Protein AF-A0A6G4WVN0-F1 (afdb_monomer)

Sequence (67 aa):
MGLTAFAARIDVSPSWLSRIERDRANPSPDLLRRIAMELNRERHVRVAIAEITRPDMRRDEHLPADY

Mean predicted aligned error: 9.35 Å

InterPro domains:
  IPR001387 Cro/C1-type, 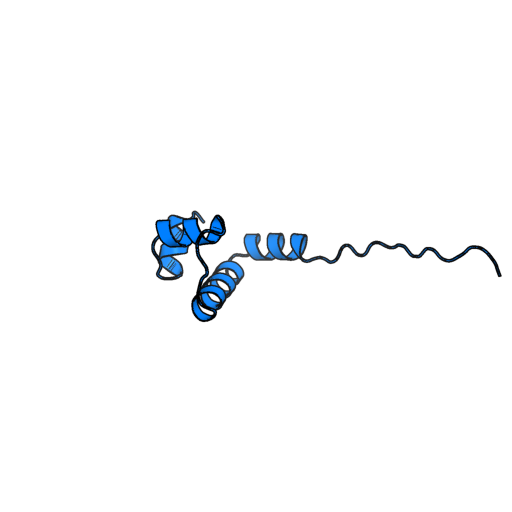helix-turn-helix domain [PF01381] (3-41)
  IPR001387 Cro/C1-type, helix-turn-helix domain [PS50943] (3-46)
  IPR001387 Cro/C1-type, helix-turn-helix domain [cd00093] (1-40)
  IPR010982 Lambda repressor-like, DNA-binding domain superfamily [G3DSA:1.10.260.40] (1-55)
  IPR010982 Lambda repressor-like, DNA-binding domain superfamily [SSF47413] (2-41)

Nearest PDB structures (foldseek):
  2xj3-assembly1_A  TM=9.658E-01  e=1.808E-01  Enterococcus faecalis
  4i6t-assembly1_A  TM=7.093E-01  e=2.808E-01  Enterobacter sp. RFL1396
  3g5g-assembly1_A  TM=7.041E-01  e=4.096E-01  Enterobacter sp. RFL1396
  4i6u-assembly1_A  TM=6.583E-01  e=3.391E-01  Enterobacter sp. RFL1396
  1osl-assembly1_A  TM=5.030E-01  e=8.714E-01  Escherichia coli

Foldseek 3Di:
DDLCVLCVQLVHHSVQVVCVVVVNDDDDPVSVVSSVVVLVVDPVSVVVVC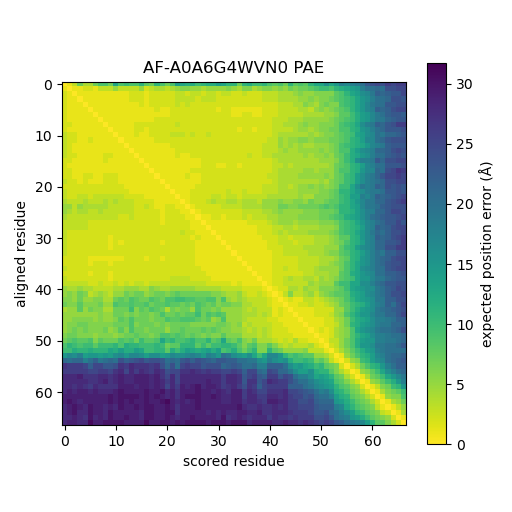VVPPPPPPPPPPPPPDD

Radius of gyration: 18.51 Å; Cα contacts (8 Å, |Δi|>4): 30; chains: 1; bounding box: 22×63×25 Å

Solvent-accessible surface area (backbone atoms only — not comparable to full-atom values): 4233 Å² total; per-residue (Å²): 139,55,68,59,63,50,20,59,76,66,73,47,53,46,72,57,50,55,25,41,80,64,73,71,45,86,74,53,72,68,54,50,49,47,52,52,56,57,46,62,70,38,69,68,52,45,52,53,51,50,63,72,63,50,72,82,79,72,80,73,76,70,70,74,84,83,133

pLDDT: mean 85.3, std 14.61, range [52.53, 97.81]

Secondary structure (DSSP, 8-state):
--HHHHHHHTTS-HHHHHHHTTT-----HHHHHHHHHHHHH-HHHHHHHHHHHS--------PPS--

Organism: NCBI:txid2711219

Structure (mmCIF, N/CA/C/O backbone):
data_AF-A0A6G4WVN0-F1
#
_entry.id   AF-A0A6G4WVN0-F1
#
loop_
_atom_site.group_PDB
_atom_site.id
_atom_site.type_symbol
_atom_site.label_atom_id
_atom_site.label_alt_id
_atom_site.label_comp_id
_atom_site.label_asym_id
_atom_site.label_entity_id
_atom_site.label_seq_id
_atom_site.pdbx_PDB_ins_code
_atom_site.Cartn_x
_atom_site.Cartn_y
_atom_site.Cartn_z
_atom_site.occupancy
_atom_site.B_iso_or_equiv
_atom_site.auth_seq_id
_atom_site.auth_comp_id
_atom_site.auth_asym_id
_atom_site.auth_atom_id
_atom_site.pdbx_PDB_model_num
ATOM 1 N N . MET A 1 1 ? -10.586 0.186 5.308 1.00 79.00 1 MET A N 1
ATOM 2 C CA . MET A 1 1 ? -10.347 1.657 5.273 1.00 79.00 1 MET A CA 1
ATOM 3 C C . MET A 1 1 ? -10.350 2.154 3.825 1.00 79.00 1 MET A C 1
ATOM 5 O O . MET A 1 1 ? -10.304 1.317 2.936 1.00 79.00 1 MET A O 1
ATOM 9 N N . GLY A 1 2 ? -10.374 3.468 3.572 1.00 90.19 2 GLY A N 1
ATOM 10 C CA . GLY A 1 2 ? -10.192 4.030 2.219 1.00 90.19 2 GLY A CA 1
ATOM 11 C C . GLY A 1 2 ? -8.734 4.394 1.892 1.00 90.19 2 GLY A C 1
ATOM 12 O O . GLY A 1 2 ? -7.917 4.532 2.804 1.00 90.19 2 GLY A O 1
ATOM 13 N N . LEU A 1 3 ? -8.430 4.612 0.605 1.00 94.44 3 LEU A N 1
ATOM 14 C CA . LEU A 1 3 ? -7.089 4.927 0.075 1.00 94.44 3 LEU A CA 1
ATOM 15 C C . LEU A 1 3 ? -6.380 6.060 0.835 1.00 94.44 3 LEU A C 1
ATOM 17 O O . LEU A 1 3 ? -5.242 5.907 1.265 1.00 94.44 3 LEU A O 1
ATOM 21 N N . THR A 1 4 ? -7.063 7.192 1.030 1.00 96.38 4 THR A N 1
ATOM 22 C CA . THR A 1 4 ? -6.501 8.374 1.704 1.00 96.38 4 THR A CA 1
ATOM 23 C C . THR A 1 4 ? -6.086 8.072 3.141 1.00 96.38 4 THR A C 1
ATOM 25 O O . THR A 1 4 ? -5.012 8.479 3.576 1.00 96.38 4 THR A O 1
ATOM 28 N N . ALA A 1 5 ? -6.916 7.321 3.870 1.00 95.19 5 ALA A N 1
ATOM 29 C CA . ALA A 1 5 ? -6.625 6.940 5.247 1.00 95.19 5 ALA A CA 1
ATOM 30 C C . ALA A 1 5 ? -5.444 5.961 5.327 1.00 95.19 5 ALA A C 1
ATOM 32 O O . ALA A 1 5 ? -4.629 6.060 6.241 1.00 95.19 5 ALA A O 1
ATOM 33 N N . PHE A 1 6 ? -5.316 5.045 4.362 1.00 95.62 6 PHE A N 1
ATOM 34 C CA . PHE A 1 6 ? -4.161 4.150 4.298 1.00 95.62 6 PHE A CA 1
ATOM 35 C C . PHE A 1 6 ? -2.872 4.899 3.956 1.00 95.62 6 PHE A C 1
ATOM 37 O O . PHE A 1 6 ? -1.865 4.707 4.630 1.00 95.62 6 PHE A O 1
ATOM 44 N N . ALA A 1 7 ? -2.920 5.795 2.966 1.00 96.44 7 ALA A N 1
ATOM 45 C CA . ALA A 1 7 ? -1.780 6.606 2.546 1.00 96.44 7 ALA A CA 1
ATOM 46 C C . ALA A 1 7 ? -1.193 7.414 3.714 1.00 96.44 7 ALA A C 1
ATOM 48 O O . ALA A 1 7 ? 0.020 7.417 3.908 1.00 96.44 7 ALA A O 1
ATOM 49 N N . ALA A 1 8 ? -2.058 8.004 4.547 1.00 96.31 8 ALA A N 1
ATOM 50 C CA . ALA A 1 8 ? -1.643 8.701 5.762 1.00 96.31 8 ALA A CA 1
ATOM 51 C C . ALA A 1 8 ? -0.924 7.777 6.766 1.00 96.31 8 ALA A C 1
ATOM 53 O O . ALA A 1 8 ? 0.075 8.175 7.356 1.00 96.31 8 ALA A O 1
ATOM 54 N N . ARG A 1 9 ? -1.385 6.530 6.942 1.00 94.56 9 ARG A N 1
ATOM 55 C CA . ARG A 1 9 ? -0.784 5.564 7.888 1.00 94.56 9 ARG A CA 1
ATOM 56 C C . ARG A 1 9 ? 0.598 5.081 7.459 1.00 94.56 9 ARG A C 1
ATOM 58 O O . ARG A 1 9 ? 1.426 4.785 8.314 1.00 94.56 9 ARG A O 1
ATOM 65 N N . ILE A 1 10 ? 0.846 4.995 6.154 1.00 95.25 10 ILE A N 1
ATOM 66 C CA . ILE A 1 10 ? 2.144 4.578 5.604 1.00 95.25 10 ILE A CA 1
ATOM 67 C C . ILE A 1 10 ? 3.025 5.763 5.191 1.00 95.25 10 ILE A C 1
ATOM 69 O O . ILE A 1 10 ? 4.043 5.534 4.537 1.00 95.25 10 ILE A O 1
ATOM 73 N N . ASP A 1 11 ? 2.638 6.987 5.556 1.00 95.75 11 ASP A N 1
ATOM 74 C CA . ASP A 1 11 ? 3.360 8.236 5.297 1.00 95.75 11 ASP A CA 1
ATOM 75 C C . ASP A 1 11 ? 3.708 8.449 3.812 1.00 95.75 11 ASP A C 1
ATOM 77 O O . ASP A 1 11 ? 4.867 8.560 3.408 1.00 95.75 11 ASP A O 1
ATOM 81 N N . VAL A 1 12 ? 2.680 8.422 2.956 1.00 96.31 12 VAL A N 1
ATOM 82 C CA . VAL A 1 12 ? 2.788 8.774 1.532 1.00 96.31 12 VAL A CA 1
ATOM 83 C C . VAL A 1 12 ? 1.584 9.593 1.075 1.00 96.31 12 VAL A C 1
ATOM 85 O O . VAL A 1 12 ? 0.522 9.580 1.696 1.00 96.31 12 VAL A O 1
ATOM 88 N N . SER A 1 13 ? 1.705 10.275 -0.066 1.00 97.62 13 SER A N 1
ATOM 89 C CA . SER A 1 13 ? 0.550 10.960 -0.643 1.00 97.62 13 SER A CA 1
ATOM 90 C C . SER A 1 13 ? -0.469 9.960 -1.221 1.00 97.62 13 SER A C 1
ATOM 92 O O . SER A 1 13 ? -0.077 8.952 -1.823 1.00 97.62 13 SER A O 1
ATOM 94 N N . PRO A 1 14 ? -1.784 10.246 -1.136 1.00 97.69 14 PRO A N 1
ATOM 95 C CA . PRO A 1 14 ? -2.806 9.412 -1.767 1.00 97.69 14 PRO A CA 1
ATOM 96 C C . PRO A 1 14 ? -2.592 9.260 -3.277 1.00 97.69 14 PRO A C 1
ATOM 98 O O . PRO A 1 14 ? -2.791 8.181 -3.822 1.00 97.69 14 PRO A O 1
ATOM 101 N N . SER A 1 15 ? -2.130 10.315 -3.957 1.00 97.31 15 SER A N 1
ATOM 102 C CA . SER A 1 15 ? -1.831 10.285 -5.394 1.00 97.31 15 SER A CA 1
ATOM 103 C C . SER A 1 15 ? -0.637 9.391 -5.737 1.00 97.31 15 SER A C 1
ATOM 105 O O . SER A 1 15 ? -0.643 8.746 -6.785 1.00 97.31 15 SER A O 1
ATOM 107 N N . TRP A 1 16 ? 0.374 9.308 -4.865 1.00 96.12 16 TRP A N 1
ATOM 108 C CA . TRP A 1 16 ? 1.486 8.372 -5.023 1.00 96.12 16 TRP A CA 1
ATOM 109 C C . TRP A 1 16 ? 1.033 6.930 -4.837 1.00 96.12 16 TRP A C 1
ATOM 111 O O . TRP A 1 16 ? 1.274 6.104 -5.715 1.00 96.12 16 TRP A O 1
ATOM 121 N N . LEU A 1 17 ? 0.301 6.646 -3.758 1.00 96.81 17 LEU A N 1
ATOM 122 C CA . LEU A 1 17 ? -0.256 5.318 -3.516 1.00 96.81 17 LEU A CA 1
ATOM 123 C C . LEU A 1 17 ? -1.168 4.870 -4.669 1.00 96.81 17 LEU A C 1
ATOM 125 O O . LEU A 1 17 ? -1.058 3.750 -5.151 1.00 96.81 17 LEU A O 1
ATOM 129 N N . SER A 1 18 ? -1.990 5.778 -5.195 1.00 97.25 18 SER A N 1
ATOM 130 C CA . SER A 1 18 ? -2.854 5.499 -6.342 1.00 97.25 18 SER A CA 1
ATOM 131 C C . SER A 1 18 ? -2.078 5.226 -7.640 1.00 97.25 18 SER A C 1
ATOM 133 O O . SER A 1 18 ? -2.607 4.592 -8.553 1.00 97.25 18 SER A O 1
ATOM 135 N N . ARG A 1 19 ? 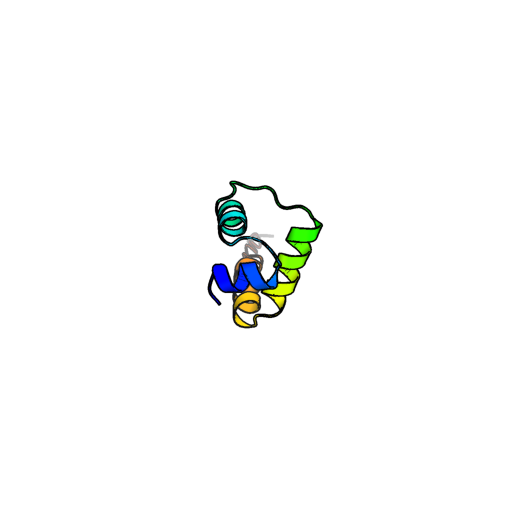-0.836 5.714 -7.773 1.00 97.81 19 ARG A N 1
ATOM 136 C CA . ARG A 1 19 ? 0.043 5.316 -8.884 1.00 97.81 19 ARG A CA 1
ATOM 137 C C . ARG A 1 19 ? 0.590 3.909 -8.682 1.00 97.81 19 ARG A C 1
ATOM 139 O O . ARG A 1 19 ? 0.645 3.181 -9.664 1.00 97.81 19 ARG A O 1
ATOM 146 N N . ILE A 1 20 ? 0.942 3.533 -7.452 1.00 96.25 20 ILE A N 1
ATOM 147 C CA . ILE A 1 20 ? 1.381 2.168 -7.120 1.00 96.25 20 ILE A CA 1
ATOM 148 C C . ILE A 1 20 ? 0.267 1.165 -7.453 1.00 96.25 20 ILE A C 1
ATOM 150 O O . ILE A 1 20 ? 0.520 0.220 -8.182 1.00 96.25 20 ILE A O 1
ATOM 154 N N . GLU A 1 21 ? -0.976 1.416 -7.025 1.00 94.38 21 GLU A N 1
ATOM 155 C CA . GLU A 1 21 ? -2.130 0.534 -7.307 1.00 94.38 21 GLU A CA 1
ATOM 156 C C . GLU A 1 21 ? -2.454 0.361 -8.798 1.00 94.38 21 GLU A C 1
ATOM 158 O O . GLU A 1 21 ? -3.159 -0.569 -9.173 1.00 94.38 21 GLU A O 1
ATOM 163 N N . ARG A 1 22 ? -1.992 1.284 -9.649 1.00 96.38 22 ARG A N 1
ATOM 164 C CA . ARG A 1 22 ? -2.205 1.246 -11.104 1.00 96.38 22 ARG A CA 1
ATOM 165 C C . ARG A 1 22 ? -0.954 0.830 -11.875 1.00 96.38 22 ARG A C 1
ATOM 167 O O . ARG A 1 22 ? -0.876 1.124 -13.067 1.00 96.38 22 ARG A O 1
ATOM 174 N N . ASP A 1 23 ? 0.044 0.273 -11.191 1.00 95.50 23 ASP A N 1
ATOM 175 C CA . ASP A 1 23 ? 1.335 -0.124 -11.765 1.00 95.50 23 ASP A CA 1
ATOM 176 C C . ASP A 1 23 ? 2.078 1.031 -12.475 1.00 95.50 23 ASP A C 1
ATOM 178 O O . ASP A 1 23 ? 2.871 0.837 -13.394 1.00 95.50 23 ASP A O 1
ATOM 182 N N . ARG A 1 24 ? 1.832 2.280 -12.047 1.00 96.56 24 ARG A N 1
ATOM 183 C CA . ARG A 1 24 ? 2.455 3.513 -12.582 1.00 96.56 24 ARG A CA 1
ATOM 184 C C . ARG A 1 24 ? 3.587 4.056 -11.711 1.00 96.56 24 ARG A C 1
ATOM 186 O O . ARG A 1 24 ? 4.073 5.164 -11.947 1.00 96.56 24 ARG A O 1
ATOM 193 N N . ALA A 1 25 ? 3.956 3.335 -10.661 1.00 95.19 25 ALA A N 1
ATOM 194 C CA . ALA A 1 25 ? 5.032 3.693 -9.752 1.00 95.19 25 ALA A CA 1
ATOM 195 C C . ALA A 1 25 ? 5.674 2.427 -9.191 1.00 95.19 25 ALA A C 1
ATOM 197 O O . ALA A 1 25 ? 4.966 1.507 -8.795 1.00 95.19 25 ALA A O 1
ATOM 198 N N . ASN A 1 26 ? 7.006 2.417 -9.113 1.00 94.31 26 ASN A N 1
ATOM 199 C CA . ASN A 1 26 ? 7.754 1.340 -8.479 1.00 94.31 26 ASN A CA 1
ATOM 200 C C . ASN A 1 26 ? 8.171 1.776 -7.061 1.00 94.31 26 ASN A C 1
ATOM 202 O O . ASN A 1 26 ? 9.062 2.622 -6.930 1.00 94.31 26 ASN A O 1
ATOM 206 N N . PRO A 1 27 ? 7.505 1.295 -5.998 1.00 95.06 27 PRO A N 1
ATOM 207 C CA . PRO A 1 27 ? 7.870 1.628 -4.626 1.00 95.06 27 PRO A CA 1
ATOM 208 C C . PRO A 1 27 ? 9.229 1.031 -4.241 1.00 95.06 27 PRO A C 1
ATOM 210 O O . PRO A 1 27 ? 9.633 -0.017 -4.738 1.00 95.06 27 PRO A O 1
ATOM 213 N N . SER A 1 28 ? 9.927 1.669 -3.299 1.00 96.38 28 SER A N 1
ATOM 214 C CA . SER A 1 28 ? 11.128 1.070 -2.714 1.00 96.38 28 SER A CA 1
ATOM 215 C C . SER A 1 28 ? 10.780 -0.193 -1.906 1.00 96.38 28 SER A C 1
ATOM 217 O O . SER A 1 28 ? 9.658 -0.303 -1.395 1.00 96.38 28 SER A O 1
ATOM 219 N N . PRO A 1 29 ? 11.734 -1.124 -1.711 1.00 96.69 29 PRO A N 1
ATOM 220 C CA . PRO A 1 29 ? 11.541 -2.284 -0.839 1.00 96.69 29 PRO A CA 1
ATOM 221 C C . PRO A 1 29 ? 11.060 -1.914 0.574 1.00 96.69 29 PRO A C 1
ATOM 223 O O . PRO A 1 29 ? 10.175 -2.569 1.123 1.00 96.69 29 PRO A O 1
ATOM 226 N N . ASP A 1 30 ? 11.571 -0.817 1.134 1.00 96.06 30 ASP A N 1
ATOM 227 C CA . ASP A 1 30 ? 11.146 -0.315 2.443 1.00 96.06 30 ASP A CA 1
ATOM 228 C C . ASP A 1 30 ? 9.676 0.110 2.444 1.00 96.06 30 ASP A C 1
ATOM 230 O O . ASP A 1 30 ? 8.929 -0.226 3.365 1.00 96.06 30 ASP A O 1
ATOM 234 N N . LEU A 1 31 ? 9.224 0.808 1.397 1.00 95.62 31 LEU A N 1
ATOM 235 C CA . LEU A 1 31 ? 7.821 1.194 1.258 1.00 95.62 31 LEU A CA 1
ATOM 236 C C . LEU A 1 31 ? 6.920 -0.037 1.080 1.00 95.62 31 LEU A C 1
ATOM 238 O O . LEU A 1 31 ? 5.874 -0.114 1.725 1.00 95.62 31 LEU A O 1
ATOM 242 N N . LEU A 1 32 ? 7.340 -1.027 0.287 1.00 96.12 32 LEU A N 1
ATOM 243 C CA . LEU A 1 32 ? 6.628 -2.306 0.159 1.00 96.12 32 LEU A CA 1
ATOM 244 C C . LEU A 1 32 ? 6.474 -3.004 1.512 1.00 96.12 32 LEU A C 1
ATOM 246 O O . LEU A 1 32 ? 5.385 -3.470 1.850 1.00 96.12 32 LEU A O 1
ATOM 250 N N . ARG A 1 33 ? 7.535 -3.015 2.327 1.00 95.38 33 ARG A N 1
ATOM 251 C CA . ARG A 1 33 ? 7.490 -3.565 3.685 1.0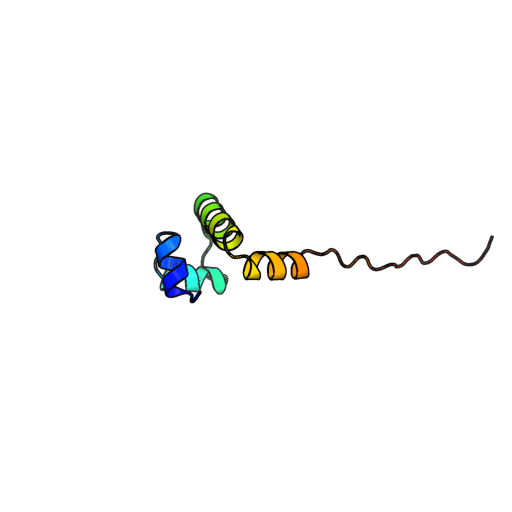0 95.38 33 ARG A CA 1
ATOM 252 C C . ARG A 1 33 ? 6.467 -2.834 4.555 1.00 95.38 33 ARG A C 1
ATOM 254 O O . ARG A 1 33 ? 5.683 -3.497 5.233 1.00 95.38 33 ARG A O 1
ATOM 261 N N . ARG A 1 34 ? 6.431 -1.495 4.527 1.00 95.50 34 ARG A N 1
ATOM 262 C CA . ARG A 1 34 ? 5.432 -0.711 5.282 1.00 95.50 34 ARG A CA 1
ATOM 263 C C . ARG A 1 34 ? 4.007 -1.041 4.846 1.00 95.50 34 ARG A C 1
ATOM 265 O O . ARG A 1 34 ? 3.157 -1.271 5.703 1.00 95.50 34 ARG A O 1
ATOM 272 N N . ILE A 1 35 ? 3.764 -1.115 3.536 1.00 94.94 35 ILE A N 1
ATOM 273 C CA . ILE A 1 35 ? 2.459 -1.486 2.971 1.00 94.94 35 ILE A CA 1
ATOM 274 C C . ILE A 1 35 ? 2.037 -2.868 3.482 1.00 94.94 35 ILE A C 1
ATOM 276 O O . ILE A 1 35 ? 0.947 -3.009 4.035 1.00 94.94 35 ILE A O 1
ATOM 280 N N . ALA A 1 36 ? 2.911 -3.869 3.366 1.00 93.38 36 ALA A N 1
ATOM 281 C CA . ALA A 1 36 ? 2.622 -5.234 3.800 1.00 93.38 36 ALA A CA 1
ATOM 282 C C . ALA A 1 36 ? 2.322 -5.319 5.305 1.00 93.38 36 ALA A C 1
ATOM 284 O O . ALA A 1 36 ? 1.356 -5.964 5.713 1.00 93.38 36 ALA A O 1
ATOM 285 N N . MET A 1 37 ? 3.116 -4.638 6.137 1.00 94.25 37 MET A N 1
ATOM 286 C CA . MET A 1 37 ? 2.897 -4.591 7.584 1.00 94.25 37 MET A CA 1
ATOM 287 C C . MET A 1 37 ? 1.545 -3.971 7.939 1.00 94.25 37 MET A C 1
ATOM 289 O O . MET A 1 37 ? 0.855 -4.481 8.823 1.00 94.25 37 MET A O 1
ATOM 293 N N . GLU A 1 38 ? 1.158 -2.899 7.251 1.00 94.44 38 GLU A N 1
ATOM 294 C CA . GLU A 1 38 ? -0.079 -2.186 7.548 1.00 94.44 38 GLU A CA 1
ATOM 295 C C . GLU A 1 38 ? -1.320 -2.953 7.086 1.00 94.44 38 GLU A C 1
ATOM 297 O O . GLU A 1 38 ? -2.283 -3.076 7.845 1.00 94.44 38 GLU A O 1
ATOM 302 N N . LEU A 1 39 ? -1.266 -3.573 5.903 1.00 91.56 39 LEU A N 1
ATOM 303 C CA . LEU A 1 39 ? -2.303 -4.494 5.425 1.00 91.56 39 LEU A CA 1
ATOM 304 C C . LEU A 1 39 ? -2.459 -5.698 6.361 1.00 91.56 39 LEU A C 1
ATOM 306 O O . LEU A 1 39 ? -3.578 -6.110 6.668 1.00 91.56 39 LEU A O 1
ATOM 310 N N . ASN A 1 40 ? -1.351 -6.221 6.892 1.00 89.00 40 ASN A N 1
ATOM 311 C CA . ASN A 1 40 ? -1.384 -7.339 7.828 1.00 89.00 40 ASN A CA 1
ATOM 312 C C . ASN A 1 40 ? -2.046 -6.985 9.171 1.00 89.00 40 ASN A C 1
ATOM 314 O O . ASN A 1 40 ? -2.440 -7.887 9.904 1.00 89.00 40 ASN A O 1
ATOM 318 N N . ARG A 1 41 ? -2.224 -5.709 9.531 1.00 88.81 41 ARG A N 1
ATOM 319 C CA . ARG A 1 41 ? -2.964 -5.334 10.752 1.00 88.81 41 ARG A CA 1
ATOM 320 C C . ARG A 1 41 ? -4.476 -5.491 10.579 1.00 88.81 41 ARG A C 1
ATOM 322 O O . ARG A 1 41 ? -5.179 -5.732 11.563 1.00 88.81 41 ARG A O 1
ATOM 329 N N . GLU A 1 42 ? -4.985 -5.455 9.350 1.00 86.44 42 GLU A N 1
ATOM 330 C CA . GLU A 1 42 ? -6.421 -5.488 9.075 1.00 86.44 42 GLU A CA 1
ATOM 331 C C . GLU A 1 42 ? -6.933 -6.922 8.882 1.00 86.44 42 GLU A C 1
ATOM 333 O O . GLU A 1 42 ? -6.606 -7.604 7.915 1.00 86.44 42 GLU A O 1
ATOM 338 N N . ARG A 1 43 ? -7.776 -7.403 9.810 1.00 83.00 43 ARG A N 1
ATOM 339 C CA . ARG A 1 43 ? -8.260 -8.799 9.810 1.00 83.00 43 ARG A CA 1
ATOM 340 C C . ARG A 1 43 ? -8.920 -9.209 8.491 1.00 83.00 43 ARG A C 1
ATOM 342 O O . ARG A 1 43 ? -8.664 -10.308 8.017 1.00 83.00 43 ARG A O 1
ATOM 349 N N . HIS A 1 44 ? -9.761 -8.350 7.922 1.00 85.00 44 HIS A N 1
ATOM 350 C CA . HIS A 1 44 ? -10.462 -8.633 6.668 1.00 85.00 44 HIS A CA 1
ATOM 351 C C . HIS A 1 44 ? -9.493 -8.714 5.480 1.00 85.00 44 HIS A C 1
ATOM 353 O O . HIS A 1 44 ? -9.624 -9.609 4.651 1.00 85.00 44 HIS A O 1
ATOM 359 N N . VAL A 1 45 ? -8.469 -7.857 5.453 1.00 84.38 45 VAL A N 1
ATOM 360 C CA . VAL A 1 45 ? -7.411 -7.894 4.436 1.00 84.38 45 VAL A CA 1
ATOM 361 C C . VAL A 1 45 ? -6.606 -9.188 4.532 1.00 84.38 45 VAL A C 1
ATOM 363 O O . VAL A 1 45 ? -6.377 -9.832 3.515 1.00 84.38 45 VAL A O 1
ATOM 366 N N . ARG A 1 46 ? -6.237 -9.633 5.742 1.00 83.00 46 ARG A N 1
ATOM 367 C CA . ARG A 1 46 ? -5.541 -10.920 5.925 1.00 83.00 46 ARG A CA 1
ATOM 368 C C . ARG A 1 46 ? -6.336 -12.104 5.372 1.00 83.00 46 ARG A C 1
ATOM 370 O O . ARG A 1 46 ? -5.750 -12.987 4.756 1.00 83.00 46 ARG A O 1
ATOM 377 N N . VAL A 1 47 ? -7.652 -12.126 5.597 1.00 84.06 47 VAL A N 1
ATOM 378 C CA . VAL A 1 47 ? -8.532 -13.189 5.081 1.00 84.06 47 VAL A CA 1
ATOM 379 C C . VAL A 1 47 ? -8.569 -13.159 3.553 1.00 84.06 47 VAL A C 1
ATOM 381 O O . VAL A 1 47 ? -8.350 -14.196 2.938 1.00 84.06 47 VAL A O 1
ATOM 384 N N . ALA A 1 48 ? -8.742 -11.980 2.951 1.00 83.75 48 ALA A N 1
ATOM 385 C CA . ALA A 1 48 ? -8.751 -11.828 1.496 1.00 83.75 48 ALA A CA 1
ATOM 386 C C . ALA A 1 48 ? -7.412 -12.237 0.8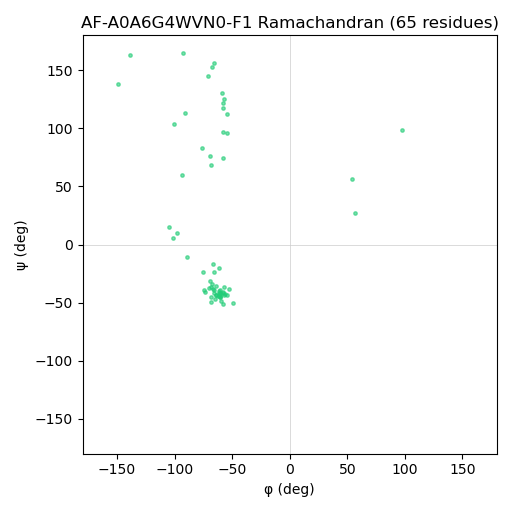55 1.00 83.75 48 ALA A C 1
ATOM 388 O O . ALA A 1 48 ? -7.389 -12.980 -0.121 1.00 83.75 48 ALA A O 1
ATOM 389 N N . ILE A 1 49 ? -6.278 -11.821 1.432 1.00 83.50 49 ILE A N 1
AT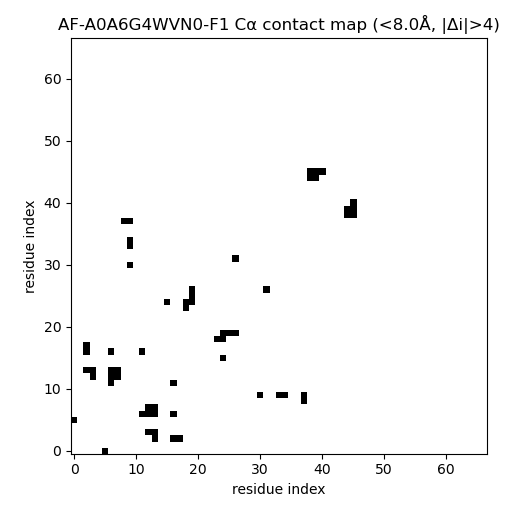OM 390 C CA . ILE A 1 49 ? -4.946 -12.228 0.953 1.00 83.50 49 ILE A CA 1
ATOM 391 C C . ILE A 1 49 ? -4.776 -13.748 1.058 1.00 83.50 49 ILE A C 1
ATOM 393 O O . ILE A 1 49 ? -4.248 -14.371 0.138 1.00 83.50 49 ILE A O 1
ATOM 397 N N . ALA A 1 50 ? -5.239 -14.362 2.150 1.00 82.94 50 ALA A N 1
ATOM 398 C CA . ALA A 1 50 ? -5.185 -15.811 2.315 1.00 82.94 50 ALA A CA 1
ATOM 399 C C . ALA A 1 50 ? -6.047 -16.551 1.281 1.00 82.94 50 ALA A C 1
ATOM 401 O O . ALA A 1 50 ? -5.645 -17.613 0.825 1.00 82.94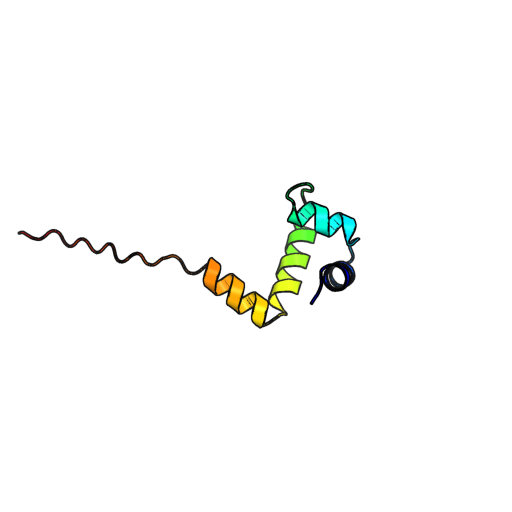 50 ALA A O 1
ATOM 402 N N . GLU A 1 51 ? -7.196 -16.007 0.881 1.00 84.25 51 GLU A N 1
ATOM 403 C CA . GLU A 1 51 ? -8.029 -16.576 -0.187 1.00 84.25 51 GLU A CA 1
ATOM 404 C C . GLU A 1 51 ? -7.345 -16.525 -1.553 1.00 84.25 51 GLU A C 1
ATOM 406 O O . GLU A 1 51 ? -7.409 -17.506 -2.286 1.00 84.25 51 GLU A O 1
ATOM 411 N N . ILE A 1 52 ? -6.637 -15.435 -1.856 1.00 79.69 52 ILE A N 1
ATOM 412 C CA . ILE A 1 52 ? -5.870 -15.280 -3.103 1.00 79.69 52 ILE A CA 1
ATOM 413 C C . ILE A 1 52 ? -4.634 -16.192 -3.115 1.00 79.69 52 ILE A C 1
ATOM 415 O O . ILE A 1 52 ? -4.259 -16.726 -4.153 1.00 79.69 52 ILE A O 1
ATOM 419 N N . THR A 1 53 ? -3.983 -16.354 -1.960 1.00 79.19 53 THR A N 1
ATOM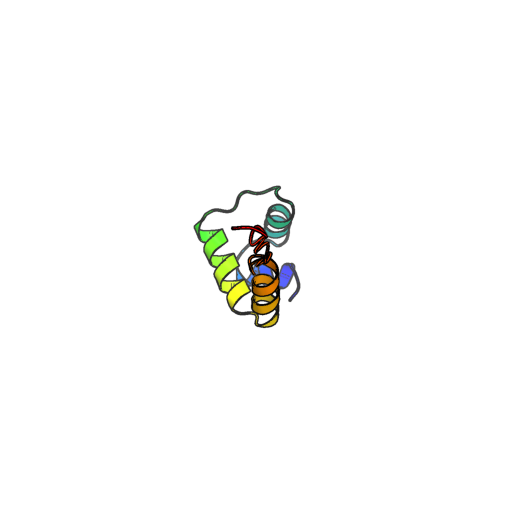 420 C CA . THR A 1 53 ? -2.698 -17.065 -1.839 1.00 79.19 53 THR A CA 1
ATOM 421 C C . THR A 1 53 ? -2.871 -18.558 -1.592 1.00 79.19 53 THR A C 1
ATOM 423 O O . THR A 1 53 ? -1.886 -19.290 -1.665 1.00 79.19 53 THR A O 1
ATOM 426 N N . ARG A 1 54 ? -4.088 -19.039 -1.288 1.00 70.38 54 ARG A N 1
ATOM 427 C CA . ARG A 1 54 ? -4.360 -20.478 -1.239 1.00 70.38 54 ARG A CA 1
ATOM 428 C C . ARG A 1 54 ? -3.936 -21.047 -2.590 1.00 70.38 54 ARG A C 1
ATOM 430 O O . ARG A 1 54 ? -4.568 -20.703 -3.588 1.00 70.38 54 ARG A O 1
ATOM 437 N N . PRO A 1 55 ? -2.873 -21.872 -2.644 1.00 58.22 55 PRO A N 1
ATOM 438 C CA . PRO A 1 55 ? -2.597 -22.595 -3.861 1.00 58.22 55 PRO A CA 1
ATOM 439 C C . PRO A 1 55 ? -3.866 -23.387 -4.120 1.00 58.22 55 PRO A C 1
ATOM 441 O O . PRO A 1 55 ? -4.369 -24.068 -3.221 1.00 58.22 55 PRO A O 1
ATOM 444 N N . ASP A 1 56 ? -4.426 -23.214 -5.307 1.00 61.69 56 ASP A N 1
ATOM 445 C CA . ASP A 1 56 ? -5.414 -24.129 -5.826 1.00 61.69 56 ASP A CA 1
ATOM 446 C C . ASP A 1 56 ? -4.743 -25.504 -5.748 1.00 61.69 56 ASP A C 1
ATOM 448 O O . ASP A 1 56 ? -3.889 -25.850 -6.565 1.00 61.69 56 ASP A O 1
ATOM 452 N N . MET A 1 57 ? -5.021 -26.244 -4.671 1.00 52.53 57 MET A N 1
ATOM 453 C CA . MET A 1 57 ? -4.736 -27.663 -4.555 1.00 52.53 57 MET A CA 1
ATOM 454 C C . MET A 1 57 ? -5.690 -28.308 -5.550 1.00 52.53 57 MET A C 1
ATOM 456 O O . MET A 1 57 ? -6.661 -28.960 -5.160 1.00 52.53 57 MET A O 1
ATOM 460 N N . ARG A 1 58 ? -5.443 -28.075 -6.845 1.00 54.66 58 ARG A N 1
ATOM 461 C CA . ARG A 1 58 ? -5.961 -28.903 -7.908 1.00 54.66 58 ARG A CA 1
ATOM 462 C C . ARG A 1 58 ? -5.425 -30.280 -7.597 1.00 54.66 58 ARG A C 1
ATOM 464 O O . ARG A 1 58 ? -4.269 -30.610 -7.849 1.00 54.66 58 ARG A O 1
ATOM 471 N N . ARG A 1 59 ? -6.295 -31.040 -6.940 1.00 55.97 59 ARG A N 1
ATOM 472 C CA . ARG A 1 59 ? -6.325 -32.486 -6.959 1.00 55.97 59 ARG A CA 1
ATOM 473 C C . ARG A 1 59 ? -6.489 -32.895 -8.416 1.00 55.97 59 ARG A C 1
ATOM 475 O O . ARG A 1 59 ? -7.558 -33.325 -8.815 1.00 55.97 59 ARG A O 1
ATOM 482 N N . ASP A 1 60 ? -5.423 -32.774 -9.184 1.00 55.69 60 ASP A N 1
ATOM 483 C CA . ASP A 1 60 ? -5.227 -33.639 -10.329 1.00 55.69 60 ASP A CA 1
ATOM 484 C C . ASP A 1 60 ? -4.366 -34.801 -9.822 1.00 55.69 60 ASP A C 1
ATOM 486 O O . ASP A 1 60 ? -3.254 -35.058 -10.273 1.00 55.69 60 ASP A O 1
ATOM 490 N N . GLU A 1 61 ? -4.911 -35.508 -8.825 1.00 53.12 61 GLU A N 1
ATOM 491 C CA . GLU A 1 61 ? -4.628 -36.923 -8.640 1.00 53.12 61 GLU A CA 1
ATOM 492 C C . GLU A 1 61 ? -5.298 -37.631 -9.820 1.00 53.12 61 GLU A C 1
ATOM 494 O O . GLU A 1 61 ? -6.378 -38.206 -9.716 1.00 53.12 61 GLU A O 1
ATOM 499 N N . HIS A 1 62 ? -4.676 -37.529 -10.992 1.00 55.94 62 HIS A N 1
ATOM 500 C CA . HIS A 1 62 ? -4.847 -38.555 -11.997 1.00 55.94 62 HIS A CA 1
ATOM 501 C C . HIS A 1 62 ? -3.991 -39.726 -11.524 1.00 55.94 62 HIS A C 1
ATOM 503 O O . HIS A 1 62 ? -2.831 -39.854 -11.911 1.00 55.94 62 HIS A O 1
ATOM 509 N N . LEU A 1 63 ? -4.540 -40.546 -10.621 1.00 62.69 63 LEU A N 1
ATOM 510 C CA . LEU A 1 63 ? -4.085 -41.926 -10.545 1.00 62.69 63 LEU A CA 1
ATOM 511 C C . LEU A 1 63 ? -4.333 -42.500 -11.947 1.00 62.69 63 LEU A C 1
ATOM 513 O O . LEU A 1 63 ? -5.495 -42.511 -12.371 1.00 62.69 63 LEU A O 1
ATOM 517 N N . PRO A 1 64 ? -3.302 -42.928 -12.694 1.00 58.78 64 PRO A N 1
ATOM 518 C CA . PRO A 1 64 ? -3.566 -43.738 -13.864 1.00 58.78 64 PRO A CA 1
ATOM 519 C C . PRO A 1 64 ? -4.332 -44.970 -13.376 1.00 58.78 64 PRO A C 1
ATOM 521 O O . PRO A 1 64 ? -3.876 -45.691 -12.487 1.00 58.78 64 PRO A O 1
ATOM 524 N N . ALA A 1 65 ? -5.530 -45.166 -13.922 1.00 65.50 65 ALA A N 1
ATOM 525 C CA . ALA A 1 65 ? -6.101 -46.496 -13.944 1.00 65.50 65 ALA A CA 1
ATOM 526 C C . ALA A 1 65 ? -5.107 -47.373 -14.719 1.00 65.50 65 ALA A C 1
ATOM 528 O O . ALA A 1 65 ? -4.663 -46.979 -15.796 1.00 65.50 65 ALA A O 1
ATOM 529 N N . ASP A 1 66 ? -4.776 -48.516 -14.126 1.00 70.25 66 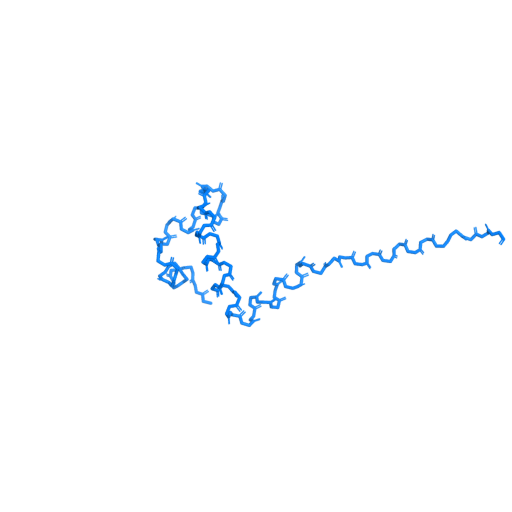ASP A N 1
ATOM 530 C CA . ASP A 1 66 ? -4.013 -49.635 -14.690 1.00 70.25 66 ASP A CA 1
ATOM 531 C C . ASP A 1 66 ? -2.510 -49.671 -14.347 1.00 70.25 66 ASP A C 1
ATOM 533 O O . ASP A 1 66 ? -1.672 -49.049 -15.003 1.00 70.25 66 ASP A O 1
ATOM 537 N N . TYR A 1 67 ? -2.172 -50.488 -13.337 1.00 52.66 67 TYR A N 1
ATOM 538 C CA . TYR A 1 67 ? -1.404 -51.732 -13.531 1.00 52.66 67 TYR A CA 1
ATOM 539 C C . TYR A 1 67 ? -1.604 -52.713 -12.366 1.00 52.66 67 TYR A C 1
ATOM 541 O O . TYR A 1 67 ? -1.503 -52.274 -11.198 1.00 52.66 67 TYR A O 1
#